Protein AF-A0A929HCP8-F1 (afdb_monomer)

Structure (mmCIF, N/CA/C/O backbone):
data_AF-A0A929HCP8-F1
#
_entry.id   AF-A0A929HCP8-F1
#
loop_
_atom_site.group_PDB
_atom_site.id
_atom_site.type_symbol
_atom_site.label_atom_id
_atom_site.label_alt_id
_atom_site.label_comp_id
_atom_site.label_asym_id
_atom_site.label_entity_id
_atom_site.label_seq_id
_atom_site.pdbx_PDB_ins_code
_atom_site.Cartn_x
_atom_site.Cartn_y
_atom_site.Cartn_z
_atom_site.occupancy
_atom_site.B_iso_or_equiv
_atom_site.auth_seq_id
_atom_site.auth_comp_id
_atom_site.auth_asym_id
_atom_site.auth_atom_id
_atom_site.pdbx_PDB_model_num
ATOM 1 N N . PRO A 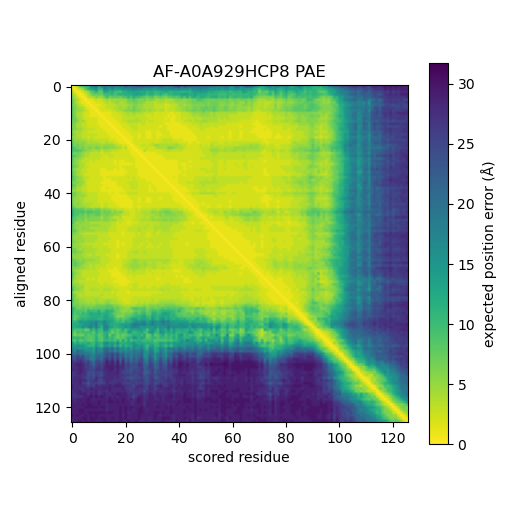1 1 ? 1.352 -5.028 9.805 1.00 48.53 1 PRO A N 1
ATOM 2 C CA . PRO A 1 1 ? 2.256 -4.360 10.766 1.00 48.53 1 PRO A CA 1
ATOM 3 C C . PRO A 1 1 ? 3.708 -4.495 10.301 1.00 48.53 1 PRO A C 1
ATOM 5 O O . PRO A 1 1 ? 4.074 -5.554 9.802 1.00 48.53 1 PRO A O 1
ATOM 8 N N . LEU A 1 2 ? 4.523 -3.449 10.459 1.00 55.56 2 LEU A N 1
ATOM 9 C CA . LEU A 1 2 ? 5.982 -3.506 10.282 1.00 55.56 2 LEU A CA 1
ATOM 10 C C . LEU A 1 2 ? 6.634 -4.115 11.535 1.00 55.56 2 LEU A C 1
ATOM 12 O O . LEU A 1 2 ? 7.499 -3.522 12.168 1.00 55.56 2 LEU A O 1
ATOM 16 N N . ASP A 1 3 ? 6.154 -5.286 11.943 1.00 64.12 3 ASP A N 1
ATOM 17 C CA . ASP A 1 3 ? 6.609 -6.006 13.138 1.00 64.12 3 ASP A CA 1
ATOM 18 C C . ASP A 1 3 ? 7.755 -6.989 12.833 1.00 64.12 3 ASP A C 1
ATOM 20 O O . ASP A 1 3 ? 8.178 -7.744 13.708 1.00 64.12 3 ASP A O 1
ATOM 24 N N . GLY A 1 4 ? 8.241 -6.997 11.585 1.00 64.44 4 GLY A N 1
ATOM 25 C CA . GLY A 1 4 ? 9.258 -7.927 11.095 1.00 64.44 4 GLY A CA 1
ATOM 26 C C . GLY A 1 4 ? 8.766 -9.370 10.960 1.00 64.44 4 GLY A C 1
ATOM 27 O O . GLY A 1 4 ? 9.575 -10.266 10.720 1.00 64.44 4 GLY A O 1
ATOM 28 N N . ARG A 1 5 ? 7.462 -9.628 11.124 1.00 68.88 5 ARG A N 1
ATOM 29 C CA . ARG A 1 5 ? 6.893 -10.975 11.035 1.00 68.88 5 ARG A CA 1
ATOM 30 C C . ARG A 1 5 ? 6.420 -11.263 9.620 1.00 68.88 5 ARG A C 1
ATOM 32 O O . ARG A 1 5 ? 5.908 -10.402 8.913 1.00 68.88 5 ARG A O 1
ATOM 39 N N . THR A 1 6 ? 6.576 -12.519 9.222 1.00 71.19 6 THR A N 1
ATOM 40 C CA . THR A 1 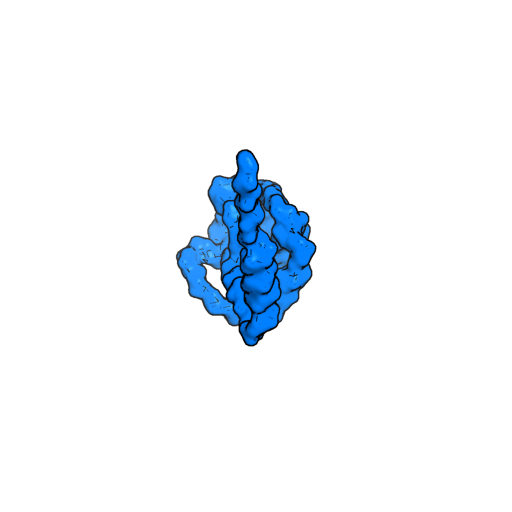6 ? 5.996 -13.046 7.986 1.00 71.19 6 THR A CA 1
ATOM 41 C C . THR A 1 6 ? 4.689 -13.749 8.323 1.00 71.19 6 THR A C 1
ATOM 43 O O . THR A 1 6 ? 4.642 -14.554 9.252 1.00 71.19 6 THR A O 1
ATOM 46 N N . TYR A 1 7 ? 3.645 -13.452 7.557 1.00 76.62 7 TYR A N 1
ATOM 47 C CA . TYR A 1 7 ? 2.333 -14.075 7.682 1.00 76.62 7 TYR A CA 1
ATOM 48 C C . TYR A 1 7 ? 2.018 -14.873 6.409 1.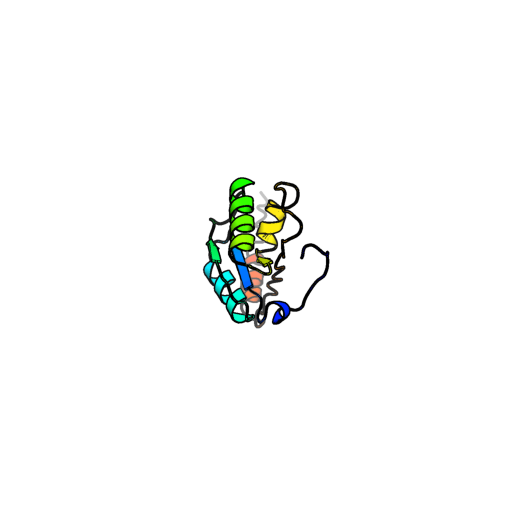00 76.62 7 TYR A C 1
ATOM 50 O O . TYR A 1 7 ? 2.481 -14.490 5.330 1.00 76.62 7 TYR A O 1
ATOM 58 N N . PRO A 1 8 ? 1.268 -15.983 6.507 1.00 77.38 8 PRO A N 1
ATOM 59 C CA . PRO A 1 8 ? 0.830 -16.723 5.328 1.00 77.38 8 PRO A CA 1
ATOM 60 C C . PRO A 1 8 ? -0.177 -15.896 4.496 1.00 77.38 8 PRO A C 1
ATOM 62 O O . PRO A 1 8 ? -0.790 -14.972 5.034 1.00 77.38 8 PRO A O 1
ATOM 65 N N . PRO A 1 9 ? -0.358 -16.177 3.188 1.00 76.06 9 PRO A N 1
ATOM 66 C CA . PRO A 1 9 ? -1.184 -15.339 2.305 1.00 76.06 9 PRO A CA 1
ATOM 67 C C . PRO A 1 9 ? -2.651 -15.185 2.743 1.00 76.06 9 PRO A C 1
ATOM 69 O O . PRO A 1 9 ? -3.247 -14.125 2.559 1.00 76.06 9 PRO A O 1
ATOM 72 N N . ASP A 1 10 ? -3.218 -16.216 3.368 1.00 78.75 10 ASP A N 1
ATOM 73 C CA . ASP A 1 10 ? -4.576 -16.248 3.922 1.00 78.75 10 ASP A CA 1
ATOM 74 C C . ASP A 1 10 ? -4.769 -15.325 5.138 1.00 78.75 10 ASP A C 1
ATOM 76 O O . ASP A 1 10 ? -5.904 -15.028 5.509 1.00 78.75 10 ASP A O 1
ATOM 80 N N . PHE A 1 11 ? -3.691 -14.786 5.717 1.00 83.94 11 PHE A N 1
ATOM 81 C CA . PHE A 1 11 ? -3.756 -13.754 6.758 1.00 83.94 11 PHE A CA 1
ATOM 82 C C . PHE A 1 11 ? -4.541 -12.508 6.326 1.00 83.94 11 PHE A C 1
ATOM 84 O O . PHE A 1 11 ? -5.118 -11.814 7.169 1.00 83.94 11 PHE A O 1
ATOM 91 N N . LEU A 1 12 ? -4.557 -12.212 5.023 1.00 84.69 12 LEU A N 1
ATOM 92 C CA . LEU A 1 12 ? -5.314 -11.094 4.465 1.00 84.69 12 LEU A CA 1
ATOM 93 C C . LEU A 1 12 ? -6.826 -11.351 4.411 1.00 84.69 12 LEU A C 1
ATOM 95 O O . LEU A 1 12 ? -7.588 -10.400 4.229 1.00 84.69 12 LEU A O 1
ATOM 99 N N . SER A 1 13 ? -7.272 -12.593 4.602 1.00 91.12 13 SER A N 1
ATOM 100 C CA . SER A 1 13 ? -8.686 -12.948 4.551 1.00 91.12 13 SER A CA 1
ATOM 101 C C . SER A 1 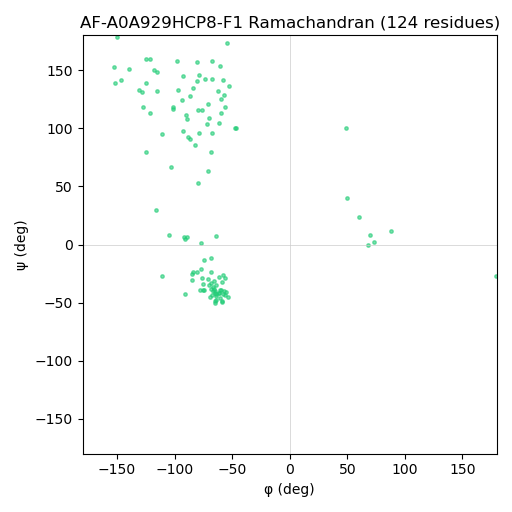13 ? -9.494 -12.180 5.599 1.00 91.12 13 SER A C 1
ATOM 103 O O . SER A 1 13 ? -9.165 -12.159 6.790 1.00 91.12 13 SER A O 1
ATOM 105 N N . GLY A 1 14 ? -10.541 -11.489 5.145 1.00 91.75 14 GLY A N 1
ATOM 106 C CA . GLY A 1 14 ? -11.396 -10.654 5.986 1.00 91.75 14 GLY A CA 1
ATOM 107 C C . GLY A 1 14 ? -10.761 -9.335 6.445 1.00 91.75 14 GLY A C 1
ATOM 108 O O . GLY A 1 14 ? -11.405 -8.583 7.178 1.00 91.75 14 GLY A O 1
ATOM 109 N N . LYS A 1 15 ? -9.525 -9.018 6.033 1.00 90.50 15 LYS A N 1
ATOM 110 C CA . LYS A 1 15 ? -8.854 -7.759 6.391 1.00 90.50 15 LYS A CA 1
ATOM 111 C C . LYS A 1 15 ? -9.258 -6.632 5.460 1.00 90.50 15 LYS A C 1
ATOM 113 O O . LYS A 1 15 ? -9.244 -6.774 4.239 1.00 90.50 15 LYS A O 1
ATOM 118 N N . LYS A 1 16 ? -9.564 -5.483 6.042 1.00 93.50 16 LYS A N 1
ATOM 119 C CA . LYS A 1 16 ? -9.800 -4.219 5.356 1.00 93.50 16 LYS A CA 1
ATOM 120 C C . LYS A 1 16 ? -8.469 -3.581 4.986 1.00 93.50 16 LYS A C 1
ATOM 122 O O . LYS A 1 16 ? -7.698 -3.201 5.865 1.00 93.50 16 LYS A O 1
ATOM 127 N N . VAL A 1 17 ? -8.191 -3.428 3.699 1.00 91.12 17 VAL A N 1
ATOM 128 C CA . VAL A 1 17 ? -6.901 -2.896 3.243 1.00 91.12 17 VAL A CA 1
ATOM 129 C C . VAL A 1 17 ? -7.076 -1.685 2.341 1.00 91.12 17 VAL A C 1
ATOM 131 O O . VAL A 1 17 ? -7.947 -1.650 1.472 1.00 91.12 17 VAL A O 1
ATOM 134 N N . VAL A 1 18 ? -6.221 -0.689 2.536 1.00 92.25 18 VAL A N 1
ATOM 135 C CA . VAL A 1 18 ? -5.922 0.309 1.506 1.00 92.25 18 VAL A CA 1
ATOM 136 C C . VAL A 1 18 ? -4.688 -0.197 0.780 1.00 92.25 18 VAL A C 1
ATOM 138 O O . VAL A 1 18 ? -3.689 -0.480 1.428 1.00 92.25 18 VAL A O 1
ATOM 141 N N . ALA A 1 19 ? -4.750 -0.355 -0.535 1.00 91.88 19 ALA A N 1
ATOM 142 C CA . ALA A 1 19 ? -3.675 -0.938 -1.325 1.00 91.88 19 ALA A CA 1
ATOM 143 C C . ALA A 1 19 ? -3.123 0.060 -2.350 1.00 91.88 19 ALA A C 1
ATOM 145 O O . ALA A 1 19 ? -3.843 0.929 -2.844 1.00 91.88 19 ALA A O 1
ATOM 146 N N . PHE A 1 20 ? -1.845 -0.063 -2.691 1.00 92.94 20 PHE A N 1
ATOM 147 C CA . PHE A 1 20 ? -1.234 0.716 -3.761 1.00 92.94 20 PHE A CA 1
ATOM 148 C C . PHE A 1 20 ? -0.046 -0.007 -4.394 1.00 92.94 20 PHE A C 1
ATOM 150 O O . PHE A 1 20 ? 0.619 -0.807 -3.734 1.00 92.94 20 PHE A O 1
ATOM 157 N N . ALA A 1 21 ? 0.232 0.284 -5.664 1.00 91.38 21 ALA A N 1
ATOM 158 C CA . ALA A 1 21 ? 1.330 -0.343 -6.399 1.00 91.38 21 ALA A CA 1
ATOM 159 C C . ALA A 1 21 ? 1.881 0.569 -7.504 1.00 91.38 21 ALA A C 1
ATOM 161 O O . ALA A 1 21 ? 1.106 1.218 -8.212 1.00 91.38 21 ALA A O 1
ATOM 162 N N . GLY A 1 22 ? 3.206 0.587 -7.657 1.00 91.06 22 GLY A N 1
ATOM 163 C CA . GLY A 1 22 ? 3.947 1.209 -8.758 1.00 91.06 22 GLY A CA 1
ATOM 164 C C . GLY A 1 22 ? 4.430 0.157 -9.756 1.00 91.06 22 GLY A C 1
ATOM 165 O O . GLY A 1 22 ? 5.630 -0.100 -9.868 1.00 91.06 22 GLY A O 1
ATOM 166 N N . LEU A 1 23 ? 3.490 -0.487 -10.453 1.00 85.88 23 LEU A N 1
ATOM 167 C CA . LEU A 1 23 ? 3.737 -1.597 -11.381 1.00 85.88 23 LEU A CA 1
ATOM 168 C C . LEU A 1 23 ? 3.237 -1.267 -12.791 1.00 85.88 23 LEU A C 1
ATOM 170 O O . LEU A 1 23 ? 2.340 -0.448 -12.962 1.00 85.88 23 LEU A O 1
ATOM 174 N N . ALA A 1 24 ? 3.762 -1.972 -13.798 1.00 85.88 24 ALA A N 1
ATOM 175 C CA . ALA A 1 24 ? 3.252 -1.892 -15.170 1.00 85.88 24 ALA A CA 1
ATOM 176 C C . ALA A 1 24 ? 1.804 -2.411 -15.295 1.00 85.88 24 ALA A C 1
ATOM 178 O O . ALA A 1 24 ? 1.017 -1.860 -16.059 1.00 85.88 24 ALA A O 1
ATOM 179 N N . HIS A 1 25 ? 1.452 -3.433 -14.505 1.00 85.31 25 HIS A N 1
ATOM 180 C CA . HIS A 1 25 ? 0.115 -4.030 -14.432 1.00 85.31 25 HIS A CA 1
ATOM 181 C C . HIS A 1 25 ? -0.383 -4.015 -12.975 1.00 85.31 25 HIS A C 1
ATOM 183 O O . HIS A 1 25 ? -0.255 -5.003 -12.254 1.00 85.31 25 HIS A O 1
ATOM 189 N N . PRO A 1 26 ? -0.887 -2.868 -12.486 1.00 87.56 26 PRO A N 1
ATOM 190 C CA . PRO A 1 26 ? -1.343 -2.725 -11.103 1.00 87.56 26 PRO A CA 1
ATOM 191 C C . PRO A 1 26 ? -2.615 -3.538 -10.805 1.00 87.56 26 PRO A C 1
ATOM 193 O O . PRO A 1 26 ? -2.851 -3.888 -9.648 1.00 87.56 26 PRO A O 1
ATOM 196 N N . ASP A 1 27 ? -3.408 -3.862 -11.829 1.00 89.56 27 ASP A N 1
ATOM 197 C CA . ASP A 1 27 ? -4.642 -4.640 -11.689 1.00 89.56 27 ASP A CA 1
ATOM 198 C C . ASP A 1 27 ? -4.369 -6.090 -11.260 1.00 89.56 27 ASP A C 1
ATOM 200 O O . ASP A 1 27 ? -5.069 -6.600 -10.390 1.00 89.56 27 ASP A O 1
ATOM 204 N N . ASP A 1 28 ? -3.284 -6.712 -11.739 1.00 87.75 28 ASP A N 1
ATOM 205 C CA . ASP A 1 28 ? -2.886 -8.069 -11.326 1.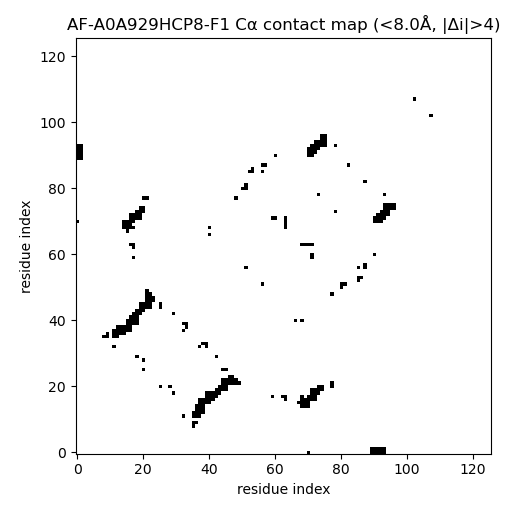00 87.75 28 ASP A CA 1
ATOM 206 C C . ASP A 1 28 ? -2.618 -8.146 -9.815 1.00 87.75 28 ASP A C 1
ATOM 208 O O . ASP A 1 28 ? -2.981 -9.108 -9.135 1.00 87.75 28 ASP A O 1
ATOM 212 N N . PHE A 1 29 ? -1.997 -7.099 -9.263 1.00 87.56 29 PHE A N 1
ATOM 213 C CA . PHE A 1 29 ? -1.775 -6.983 -7.826 1.00 87.56 29 PHE A CA 1
ATOM 214 C C . PHE A 1 29 ? -3.095 -6.807 -7.070 1.00 87.56 29 PHE A C 1
ATOM 216 O O . PHE A 1 29 ? -3.308 -7.452 -6.042 1.00 87.56 29 PHE A O 1
ATOM 223 N N . LEU A 1 30 ? -3.994 -5.962 -7.579 1.00 90.94 30 LEU A N 1
ATOM 224 C CA . LEU A 1 30 ? -5.311 -5.763 -6.980 1.00 90.94 30 LEU A CA 1
ATOM 225 C C . LEU A 1 30 ? -6.120 -7.068 -6.945 1.00 90.94 30 LEU A C 1
ATOM 227 O O . LEU A 1 30 ? -6.706 -7.400 -5.910 1.00 90.94 30 LEU A O 1
ATOM 231 N N . ASP A 1 31 ? -6.143 -7.803 -8.052 1.00 90.81 31 ASP A N 1
ATOM 232 C CA . ASP A 1 31 ? -6.886 -9.054 -8.178 1.00 90.81 31 ASP A CA 1
ATOM 233 C C . ASP A 1 31 ? -6.291 -10.156 -7.307 1.00 90.81 31 ASP A C 1
ATOM 235 O O . ASP A 1 31 ? -7.039 -10.871 -6.638 1.00 90.81 31 ASP A O 1
ATOM 239 N N . MET A 1 32 ? -4.962 -10.232 -7.201 1.00 88.44 32 MET A N 1
ATOM 240 C CA . MET A 1 32 ? -4.303 -11.124 -6.249 1.00 88.44 32 MET A CA 1
ATOM 241 C C . MET A 1 32 ? -4.730 -10.826 -4.807 1.00 88.44 32 MET A C 1
ATOM 243 O O . MET A 1 32 ? -5.130 -11.734 -4.082 1.00 88.44 32 MET A O 1
ATOM 247 N N . VAL A 1 33 ? -4.680 -9.560 -4.383 1.00 88.56 33 VAL A N 1
ATOM 248 C CA . VAL A 1 33 ? -5.039 -9.159 -3.011 1.00 88.56 33 VAL A CA 1
ATOM 249 C C . VAL A 1 33 ? -6.501 -9.495 -2.700 1.00 88.56 33 VAL A C 1
ATOM 251 O O . VAL A 1 33 ? -6.798 -10.015 -1.623 1.00 88.56 33 VAL A O 1
ATOM 254 N N . LYS A 1 34 ? -7.415 -9.259 -3.649 1.00 90.75 34 LYS A N 1
ATOM 255 C CA . LYS A 1 34 ? -8.821 -9.677 -3.524 1.00 90.75 34 LYS A CA 1
ATOM 256 C C . LYS A 1 34 ? -8.964 -11.200 -3.481 1.00 90.75 34 LYS A C 1
ATOM 258 O O . LYS A 1 34 ? -9.738 -11.709 -2.675 1.00 90.75 34 LYS A O 1
ATOM 263 N N . GLY A 1 35 ? -8.210 -11.921 -4.311 1.00 90.00 35 GLY A N 1
ATOM 264 C CA . GLY A 1 35 ? -8.196 -13.385 -4.365 1.00 90.00 35 GLY A CA 1
ATOM 265 C C . GLY A 1 35 ? -7.735 -14.039 -3.059 1.00 90.00 35 GLY A C 1
ATOM 266 O O . GLY A 1 35 ? -8.202 -15.122 -2.721 1.00 90.00 35 GLY A O 1
ATOM 267 N N . LEU A 1 36 ? -6.897 -13.350 -2.278 1.00 88.06 36 LEU A N 1
ATOM 268 C CA . LEU A 1 36 ? -6.496 -13.754 -0.923 1.00 88.06 36 LEU A CA 1
ATOM 269 C C . LEU A 1 36 ? -7.569 -13.480 0.153 1.00 88.06 36 LEU A C 1
ATOM 271 O O . LEU A 1 36 ? -7.348 -13.756 1.331 1.00 88.06 36 LEU A O 1
ATOM 275 N N . GLY A 1 37 ? -8.732 -12.944 -0.230 1.00 89.31 37 GLY A N 1
ATOM 276 C CA . GLY A 1 37 ? -9.860 -12.688 0.666 1.00 89.31 37 GLY A CA 1
ATOM 277 C C . GLY A 1 37 ? -9.829 -11.324 1.358 1.00 89.31 37 GLY A C 1
ATOM 278 O O . GLY A 1 37 ? -10.609 -11.101 2.286 1.00 89.31 37 GLY A O 1
ATOM 279 N N . ALA A 1 38 ? -8.954 -10.407 0.935 1.00 91.56 38 ALA A N 1
ATOM 280 C CA . ALA A 1 38 ? -8.910 -9.059 1.490 1.00 91.56 38 ALA A CA 1
ATOM 281 C C . ALA A 1 38 ? -10.093 -8.202 1.015 1.00 91.56 38 ALA A C 1
ATOM 283 O O . ALA A 1 38 ? -10.468 -8.197 -0.161 1.00 91.56 38 ALA A O 1
ATOM 284 N N . HIS A 1 39 ? -10.616 -7.373 1.912 1.00 95.50 39 HIS A N 1
ATOM 285 C CA . HIS A 1 39 ? -11.551 -6.302 1.590 1.00 95.50 39 HIS A CA 1
ATOM 286 C C . HIS A 1 39 ? -10.772 -5.043 1.205 1.00 95.50 39 HIS A C 1
ATOM 288 O O . HIS A 1 39 ? -10.425 -4.220 2.054 1.00 95.50 39 HIS A O 1
ATOM 294 N N . VAL A 1 40 ? -10.481 -4.885 -0.085 1.00 94.50 40 VAL A N 1
ATOM 295 C CA . VAL A 1 40 ? -9.791 -3.691 -0.590 1.00 94.50 40 VAL A CA 1
ATOM 296 C C . VAL A 1 40 ? -10.741 -2.492 -0.559 1.00 94.50 40 VAL A C 1
ATOM 298 O O . VAL A 1 40 ? -11.628 -2.375 -1.401 1.00 94.50 40 VAL A O 1
ATOM 301 N N . ILE A 1 41 ? -10.559 -1.600 0.417 1.00 95.25 41 ILE A N 1
ATOM 302 C CA . ILE A 1 41 ? -11.384 -0.393 0.587 1.00 95.25 41 ILE A CA 1
ATOM 303 C C . ILE A 1 41 ? -11.016 0.670 -0.447 1.00 95.25 41 ILE A C 1
ATOM 305 O O . ILE A 1 41 ? -11.872 1.384 -0.966 1.00 95.25 41 ILE A O 1
ATOM 309 N N . HIS A 1 42 ? -9.723 0.795 -0.730 1.00 94.12 42 HIS A N 1
ATOM 310 C CA . HIS A 1 42 ? -9.204 1.737 -1.704 1.00 94.12 42 HIS A CA 1
ATOM 311 C C . HIS A 1 42 ? -7.981 1.140 -2.384 1.00 94.12 42 HIS A C 1
ATOM 313 O O . HIS A 1 42 ? -7.165 0.489 -1.730 1.00 94.12 42 HIS A O 1
ATOM 319 N N . PHE A 1 43 ? -7.852 1.388 -3.683 1.00 94.62 43 PHE A N 1
ATOM 320 C CA . PHE A 1 43 ? -6.677 1.022 -4.452 1.00 94.62 43 PHE A CA 1
ATOM 321 C C . PHE A 1 43 ? -6.149 2.223 -5.228 1.00 94.62 43 PHE A C 1
ATOM 323 O O . PHE A 1 43 ? -6.915 2.899 -5.921 1.00 94.62 43 PHE A O 1
ATOM 330 N N . LYS A 1 44 ? -4.840 2.468 -5.137 1.00 95.38 44 LYS A N 1
ATOM 331 C CA . LYS A 1 44 ? -4.161 3.507 -5.910 1.00 95.38 44 LYS A CA 1
ATOM 332 C C . LYS A 1 44 ? -3.046 2.914 -6.769 1.00 95.38 44 LYS A C 1
ATOM 334 O O . LYS A 1 44 ? -2.020 2.473 -6.260 1.00 95.38 44 LYS A O 1
ATOM 339 N N . ALA A 1 45 ? -3.237 2.974 -8.081 1.00 94.50 45 ALA A N 1
ATOM 340 C CA . ALA A 1 45 ? -2.192 2.680 -9.050 1.00 94.50 45 ALA A CA 1
ATOM 341 C C . ALA A 1 45 ? -1.256 3.885 -9.241 1.00 94.50 45 ALA A C 1
ATOM 343 O O . ALA A 1 45 ? -1.707 5.037 -9.306 1.00 94.50 45 ALA A O 1
ATOM 344 N N . PHE A 1 46 ? 0.033 3.589 -9.366 1.00 93.25 46 PHE A N 1
ATOM 345 C CA . PHE A 1 46 ? 1.099 4.503 -9.757 1.00 93.25 46 PHE A CA 1
ATOM 346 C C . PHE A 1 46 ? 1.840 3.927 -10.968 1.00 93.25 46 PHE A C 1
ATOM 348 O O . PHE A 1 46 ? 1.768 2.727 -11.231 1.00 93.25 46 PHE A O 1
ATOM 355 N N . SER A 1 47 ? 2.553 4.778 -11.707 1.00 90.00 47 SER A N 1
ATOM 356 C CA . SER A 1 47 ? 3.386 4.338 -12.830 1.00 90.00 47 SER A CA 1
ATOM 357 C C . SER A 1 47 ? 4.473 3.360 -12.372 1.00 90.00 47 SER A C 1
ATOM 359 O O . SER A 1 47 ? 4.929 3.411 -11.228 1.00 90.00 47 SER A O 1
ATOM 361 N N . ASP A 1 48 ? 4.936 2.488 -13.269 1.00 85.75 48 ASP A N 1
ATOM 362 C CA . ASP A 1 48 ? 6.080 1.631 -12.956 1.00 85.75 48 ASP A CA 1
ATOM 363 C C . ASP A 1 48 ? 7.305 2.482 -12.586 1.00 85.75 48 ASP A C 1
ATOM 365 O O . ASP A 1 48 ? 7.549 3.540 -13.170 1.00 85.75 48 ASP A O 1
ATOM 369 N N . HIS A 1 49 ? 8.066 2.018 -11.596 1.00 85.12 49 HIS A N 1
ATOM 370 C CA . HIS A 1 49 ? 9.206 2.739 -11.017 1.00 85.12 49 HIS A CA 1
ATOM 371 C C . HIS A 1 49 ? 8.862 4.108 -10.398 1.00 85.12 49 HIS A C 1
ATOM 373 O O . HIS A 1 49 ? 9.753 4.951 -10.256 1.00 85.12 49 HIS A O 1
ATOM 379 N N . HIS A 1 50 ? 7.607 4.337 -9.994 1.00 88.19 50 HIS A N 1
ATOM 380 C CA . HIS A 1 50 ? 7.205 5.575 -9.322 1.00 88.19 50 HIS A CA 1
ATOM 381 C C . HIS A 1 50 ? 8.088 5.891 -8.107 1.00 88.19 50 HIS A C 1
ATOM 383 O O . HIS A 1 50 ? 8.416 5.023 -7.293 1.00 88.19 50 HIS A O 1
ATOM 389 N N . SER A 1 51 ? 8.466 7.164 -7.986 1.00 89.38 51 SER A N 1
ATOM 390 C CA . SER A 1 51 ? 9.168 7.686 -6.815 1.00 89.38 51 SER A CA 1
ATOM 391 C C . SER A 1 51 ? 8.138 8.234 -5.837 1.00 89.38 51 SER A C 1
ATOM 393 O O . SER A 1 51 ? 7.663 9.355 -5.995 1.00 89.38 51 SER A O 1
ATOM 395 N N . PHE A 1 52 ? 7.781 7.420 -4.846 1.00 89.69 52 PHE A N 1
ATOM 396 C CA . PHE A 1 52 ? 6.787 7.774 -3.836 1.00 89.69 52 PHE A CA 1
ATOM 397 C C . PHE A 1 52 ? 7.233 8.976 -3.003 1.00 89.69 52 PHE A C 1
ATOM 399 O O . PHE A 1 52 ? 8.352 9.017 -2.488 1.00 89.69 52 PHE A O 1
ATOM 406 N N . THR A 1 53 ? 6.332 9.941 -2.847 1.00 91.00 53 THR A N 1
ATOM 407 C CA . THR A 1 53 ? 6.553 11.139 -2.030 1.00 91.00 53 THR A CA 1
ATOM 408 C C . THR A 1 53 ? 5.936 10.999 -0.637 1.00 91.00 53 THR A C 1
ATOM 410 O O . THR A 1 53 ? 4.982 10.243 -0.434 1.00 91.00 53 THR A O 1
ATOM 413 N N . GLN A 1 54 ? 6.436 11.784 0.326 1.00 88.25 54 GLN A N 1
ATOM 414 C CA . GLN A 1 54 ? 5.885 11.837 1.685 1.00 88.25 54 GLN A CA 1
ATOM 415 C C . GLN A 1 54 ? 4.388 12.171 1.692 1.00 88.25 54 GLN A C 1
ATOM 417 O O . GLN A 1 54 ? 3.616 11.554 2.423 1.00 88.25 54 GLN A O 1
ATOM 422 N N . ASP A 1 55 ? 3.971 13.108 0.845 1.00 89.56 55 ASP A N 1
ATOM 423 C CA . ASP A 1 55 ? 2.582 13.548 0.741 1.00 89.56 55 ASP A CA 1
ATOM 424 C C . ASP A 1 55 ? 1.659 12.452 0.200 1.00 89.56 55 ASP A C 1
ATOM 426 O O . ASP A 1 55 ? 0.531 12.304 0.671 1.00 89.56 55 ASP A O 1
ATOM 430 N N . GLU A 1 56 ? 2.107 11.676 -0.789 1.00 92.19 56 GLU A N 1
ATOM 431 C CA . GLU A 1 56 ? 1.322 10.573 -1.355 1.00 92.19 56 GLU A CA 1
ATOM 432 C C . GLU A 1 56 ? 1.094 9.469 -0.324 1.00 92.19 56 GLU A C 1
ATOM 434 O O . GLU A 1 56 ? -0.044 9.048 -0.099 1.00 92.19 56 GLU A O 1
ATOM 439 N N . ILE A 1 57 ? 2.163 9.052 0.351 1.00 88.81 57 ILE A N 1
ATOM 440 C CA . ILE A 1 57 ? 2.099 8.050 1.417 1.00 88.81 57 ILE A CA 1
ATOM 441 C C . ILE A 1 57 ? 1.268 8.576 2.595 1.00 88.81 57 ILE A C 1
ATOM 443 O O . ILE A 1 57 ? 0.404 7.861 3.105 1.00 88.81 57 ILE A O 1
ATOM 447 N N . GLY A 1 58 ? 1.446 9.841 2.984 1.00 88.06 58 GLY A N 1
ATOM 448 C CA . GLY A 1 58 ? 0.668 10.479 4.045 1.00 88.06 58 GLY A CA 1
ATOM 449 C C . GLY A 1 58 ? -0.830 10.528 3.732 1.00 88.06 58 GLY A C 1
ATOM 450 O O . GLY A 1 58 ? -1.657 10.257 4.608 1.00 88.06 58 GLY A O 1
ATOM 451 N N . LYS A 1 59 ? -1.201 10.790 2.472 1.00 90.31 59 LYS A N 1
ATOM 452 C CA . LYS A 1 59 ? -2.598 10.731 2.014 1.00 90.31 59 LYS A CA 1
ATOM 453 C C . LYS A 1 59 ? -3.151 9.314 2.116 1.00 90.31 59 LYS A C 1
ATOM 455 O O . LYS A 1 59 ? -4.232 9.145 2.671 1.00 90.31 59 LYS A O 1
ATOM 460 N N . LEU A 1 60 ? -2.423 8.303 1.645 1.00 90.06 60 LEU A N 1
ATOM 461 C CA . LEU A 1 60 ? -2.856 6.903 1.736 1.00 90.06 60 LEU A CA 1
ATOM 462 C C . LEU A 1 60 ? -3.022 6.442 3.192 1.00 90.06 60 LEU A C 1
ATOM 464 O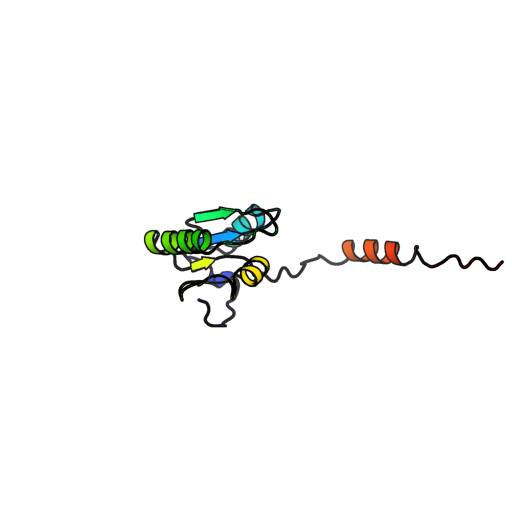 O . LEU A 1 60 ? -4.017 5.798 3.527 1.00 90.06 60 LEU A O 1
ATOM 468 N N . ALA A 1 61 ? -2.099 6.828 4.074 1.00 86.12 61 ALA A N 1
ATOM 469 C CA . ALA A 1 61 ? -2.187 6.539 5.503 1.00 86.12 61 ALA A CA 1
ATOM 470 C C . ALA A 1 61 ? -3.389 7.243 6.156 1.00 86.12 61 ALA A C 1
ATOM 472 O O . ALA A 1 61 ? -4.095 6.649 6.972 1.00 86.12 61 ALA A O 1
ATOM 473 N N . SER A 1 62 ? -3.662 8.490 5.765 1.00 87.25 62 SER A N 1
ATOM 474 C CA . SER A 1 62 ? -4.833 9.243 6.228 1.00 87.25 62 SER A CA 1
ATOM 475 C C . SER A 1 62 ? -6.135 8.590 5.766 1.00 87.25 62 SER A C 1
ATOM 477 O O . SER A 1 62 ? -7.043 8.403 6.572 1.00 87.25 62 SER 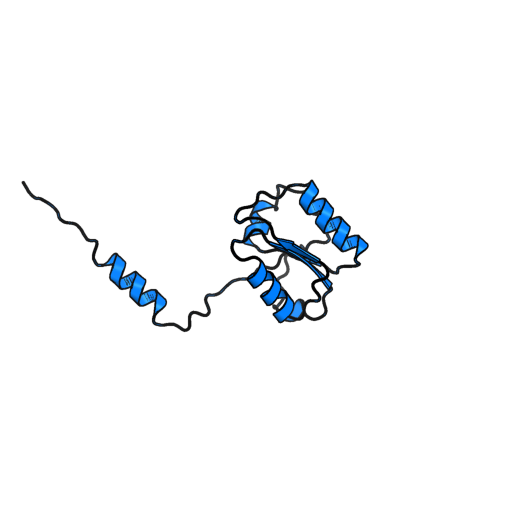A O 1
ATOM 479 N N . TRP A 1 63 ? -6.201 8.162 4.503 1.00 88.06 63 TRP A N 1
ATOM 480 C CA . TRP A 1 63 ? -7.332 7.407 3.965 1.00 88.06 63 TRP A CA 1
ATOM 481 C C . TRP A 1 63 ? -7.566 6.114 4.738 1.00 88.06 63 TRP A C 1
ATOM 483 O O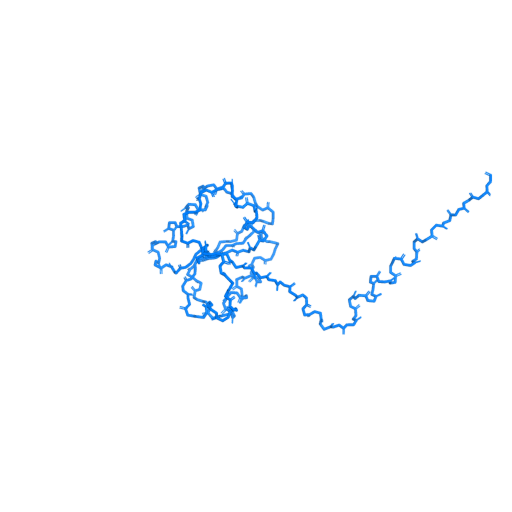 . TRP A 1 63 ? -8.685 5.892 5.185 1.00 88.06 63 TRP A O 1
ATOM 493 N N . LYS A 1 64 ? -6.513 5.321 4.984 1.00 88.19 64 LYS A N 1
ATOM 494 C CA . LYS A 1 64 ? -6.583 4.102 5.806 1.00 88.19 64 LYS A CA 1
ATOM 495 C C . LYS A 1 64 ? -7.179 4.383 7.181 1.00 88.19 64 LYS A C 1
ATOM 497 O O . LYS A 1 64 ? -8.029 3.624 7.634 1.00 88.19 64 LYS A O 1
ATOM 502 N N . LYS A 1 65 ? -6.752 5.462 7.845 1.00 87.38 65 LYS A N 1
ATOM 503 C CA . LYS A 1 65 ? -7.276 5.847 9.165 1.00 87.38 65 LYS A CA 1
ATOM 504 C C . LYS A 1 65 ? -8.757 6.220 9.105 1.00 87.38 65 LYS A C 1
ATOM 506 O O . LYS A 1 65 ? -9.536 5.688 9.885 1.00 87.38 65 LYS A O 1
ATOM 511 N N . VAL A 1 66 ? -9.145 7.093 8.174 1.00 90.31 66 VAL A N 1
ATOM 512 C CA . VAL A 1 66 ? -10.539 7.557 8.026 1.00 90.31 66 VAL A CA 1
ATOM 513 C C . VAL A 1 66 ? -11.475 6.422 7.607 1.00 90.31 66 VAL A C 1
ATOM 515 O O . VAL A 1 66 ? -12.638 6.412 7.993 1.00 90.31 66 VAL A O 1
ATOM 518 N N . SER A 1 67 ? -10.976 5.454 6.841 1.00 88.94 67 SER A N 1
ATOM 519 C CA . SER A 1 67 ? -11.752 4.306 6.378 1.00 88.94 67 SER A CA 1
ATOM 520 C C . SER A 1 67 ? -11.727 3.107 7.330 1.00 88.94 67 SER A C 1
ATOM 522 O O . SER A 1 67 ? -12.184 2.033 6.938 1.00 88.94 67 SER A O 1
ATOM 524 N N . GLU A 1 68 ? -11.130 3.246 8.521 1.00 89.75 68 GLU A N 1
ATOM 525 C CA . GLU A 1 68 ? -10.923 2.149 9.479 1.00 89.75 68 GLU A CA 1
ATOM 526 C C . GLU A 1 68 ? -10.289 0.905 8.824 1.00 89.75 68 GLU A C 1
ATOM 528 O O . GLU A 1 68 ? -10.684 -0.237 9.067 1.00 89.75 68 GLU A O 1
ATOM 533 N N . GLY A 1 69 ? -9.324 1.129 7.929 1.00 87.88 69 GLY A N 1
ATOM 534 C CA . GLY A 1 69 ? -8.551 0.051 7.329 1.00 87.88 69 GLY A CA 1
ATOM 535 C C . GLY A 1 69 ? -7.663 -0.615 8.376 1.00 87.88 69 GLY A C 1
ATOM 536 O O . GLY A 1 69 ? -7.073 0.062 9.221 1.00 87.88 69 GLY A O 1
ATOM 537 N N . ASP A 1 70 ? -7.513 -1.932 8.295 1.00 87.12 70 ASP A N 1
ATOM 538 C CA . ASP A 1 70 ? -6.566 -2.687 9.112 1.00 87.12 70 ASP A CA 1
ATOM 539 C C . ASP A 1 70 ? -5.135 -2.352 8.687 1.00 87.12 70 ASP A C 1
ATOM 541 O O . ASP A 1 70 ? -4.284 -2.039 9.525 1.00 87.12 70 ASP A O 1
ATOM 545 N N . PHE A 1 71 ? -4.889 -2.323 7.372 1.00 86.06 71 PHE A N 1
ATOM 546 C CA . PHE A 1 71 ? -3.548 -2.196 6.809 1.00 86.06 71 PHE A CA 1
ATOM 547 C C . PHE A 1 71 ? -3.476 -1.278 5.592 1.00 86.06 71 PHE A C 1
ATOM 549 O O . PHE A 1 71 ? -4.419 -1.166 4.808 1.00 86.06 71 PHE A O 1
ATOM 556 N N . LEU A 1 72 ? -2.307 -0.662 5.426 1.00 87.38 72 LEU A N 1
ATOM 557 C CA . LEU A 1 72 ? -1.876 -0.050 4.176 1.00 87.38 72 LEU A CA 1
ATOM 558 C C . LEU A 1 72 ? -0.897 -1.007 3.485 1.00 87.38 72 LEU A C 1
ATOM 560 O O . LEU A 1 72 ? 0.129 -1.326 4.080 1.00 87.38 72 LEU A O 1
ATOM 564 N N . LEU A 1 73 ? -1.254 -1.473 2.285 1.00 88.56 73 LEU A N 1
ATOM 565 C CA . LEU A 1 73 ? -0.675 -2.615 1.578 1.00 88.56 73 LEU A CA 1
ATOM 566 C C . LEU A 1 73 ? 0.031 -2.187 0.285 1.00 88.56 73 LEU A C 1
ATOM 568 O O . LEU A 1 73 ? -0.547 -1.480 -0.537 1.00 88.56 73 LEU A O 1
ATOM 572 N N . THR A 1 74 ? 1.257 -2.659 0.070 1.00 89.19 74 THR A N 1
ATOM 573 C CA . THR A 1 74 ? 2.002 -2.470 -1.186 1.00 89.19 74 THR A CA 1
ATOM 574 C C . THR A 1 74 ? 2.946 -3.636 -1.453 1.00 89.19 74 THR A C 1
ATOM 576 O O . THR A 1 74 ? 3.018 -4.561 -0.643 1.00 89.19 74 THR A O 1
ATOM 579 N N . THR A 1 75 ? 3.654 -3.602 -2.581 1.00 86.00 75 THR A N 1
ATOM 580 C CA . THR A 1 75 ? 4.628 -4.624 -2.973 1.00 86.00 75 THR A CA 1
ATOM 581 C C . THR A 1 75 ? 5.976 -4.423 -2.281 1.00 86.00 75 THR A C 1
ATOM 583 O O . THR A 1 75 ? 6.348 -3.309 -1.918 1.00 86.00 75 THR A O 1
ATOM 586 N N . GLU A 1 76 ? 6.769 -5.489 -2.164 1.00 83.38 76 GLU A N 1
ATOM 587 C CA . GLU A 1 76 ? 8.159 -5.398 -1.693 1.00 83.38 76 GLU A CA 1
ATOM 588 C C . GLU A 1 76 ? 9.009 -4.464 -2.573 1.00 83.38 76 GLU A C 1
ATOM 590 O O . GLU A 1 76 ? 9.761 -3.635 -2.061 1.00 83.38 76 GLU A O 1
ATOM 595 N N . LYS A 1 77 ? 8.849 -4.553 -3.904 1.00 83.69 77 LYS A N 1
ATOM 596 C CA . LYS A 1 77 ? 9.578 -3.721 -4.876 1.00 83.69 77 LYS A CA 1
ATOM 597 C C . LYS A 1 77 ? 9.339 -2.233 -4.608 1.00 83.69 77 LYS A C 1
ATOM 599 O O . LYS A 1 77 ? 10.267 -1.439 -4.765 1.00 83.69 77 LYS A O 1
ATOM 604 N N . ASP A 1 78 ? 8.113 -1.854 -4.263 1.00 87.00 78 ASP A N 1
ATOM 605 C CA . ASP A 1 78 ? 7.748 -0.474 -3.932 1.00 87.00 78 ASP A CA 1
ATOM 606 C C . ASP A 1 78 ? 8.193 -0.094 -2.522 1.00 87.00 78 ASP A C 1
ATOM 608 O O . ASP A 1 78 ? 8.727 0.999 -2.332 1.00 87.00 78 ASP A O 1
ATOM 612 N N . TRP A 1 79 ? 8.082 -1.012 -1.558 1.00 86.00 79 TRP A N 1
ATOM 613 C CA . TRP A 1 79 ? 8.559 -0.795 -0.194 1.00 86.00 79 TRP A CA 1
ATOM 614 C C . TRP A 1 79 ? 10.042 -0.426 -0.143 1.00 86.00 79 TRP A C 1
ATOM 616 O O . TRP A 1 79 ? 10.390 0.542 0.519 1.00 86.00 79 TRP A O 1
ATOM 626 N N . VAL A 1 80 ? 10.907 -1.094 -0.914 1.00 85.69 80 VAL A N 1
ATOM 627 C CA . VAL A 1 80 ? 12.346 -0.757 -0.999 1.00 85.69 80 VAL A CA 1
ATOM 628 C C . VAL A 1 80 ? 12.593 0.695 -1.448 1.00 85.69 80 VAL A C 1
ATOM 630 O O . VAL A 1 80 ? 13.625 1.281 -1.123 1.00 85.69 80 VAL A O 1
ATOM 633 N N . ARG A 1 81 ? 11.664 1.304 -2.198 1.00 84.69 81 ARG A N 1
ATOM 634 C CA . ARG A 1 81 ? 11.760 2.719 -2.605 1.00 84.69 81 ARG A CA 1
ATOM 635 C C . ARG A 1 81 ? 11.248 3.680 -1.533 1.00 84.69 81 ARG A C 1
ATOM 637 O O . ARG A 1 81 ? 11.626 4.847 -1.564 1.00 84.69 81 ARG A O 1
ATOM 644 N N . ILE A 1 82 ? 10.382 3.211 -0.642 1.00 85.12 82 ILE A N 1
ATOM 645 C CA . ILE A 1 82 ? 9.733 3.997 0.415 1.00 85.12 82 ILE A CA 1
ATOM 646 C C . ILE A 1 82 ? 10.571 3.961 1.696 1.00 85.12 82 ILE A C 1
ATOM 648 O O . ILE A 1 82 ? 10.754 4.995 2.341 1.00 85.12 82 ILE A O 1
ATOM 652 N N . ASP A 1 83 ? 11.095 2.784 2.037 1.00 81.75 83 ASP A N 1
ATOM 653 C CA . ASP A 1 83 ? 11.842 2.521 3.261 1.00 81.75 83 ASP A CA 1
ATOM 654 C C . ASP A 1 83 ? 13.057 3.451 3.385 1.00 81.75 83 ASP A C 1
ATOM 656 O O . ASP A 1 83 ? 13.833 3.646 2.444 1.00 81.75 83 ASP A O 1
ATOM 660 N N . GLY A 1 84 ? 13.173 4.100 4.542 1.00 78.25 84 GLY A N 1
ATOM 661 C CA . GLY A 1 84 ? 14.197 5.108 4.821 1.00 78.25 84 GLY A CA 1
ATOM 662 C C . GLY A 1 84 ? 14.084 6.427 4.039 1.00 78.25 84 GLY A C 1
ATOM 663 O O . GLY A 1 84 ? 14.918 7.308 4.244 1.00 78.25 84 GLY A O 1
ATOM 664 N N . ARG A 1 85 ? 13.087 6.598 3.157 1.00 78.25 85 ARG A N 1
ATOM 665 C CA . ARG A 1 85 ? 12.871 7.840 2.379 1.00 78.25 85 ARG A CA 1
ATOM 666 C C . ARG A 1 85 ? 11.632 8.613 2.791 1.00 78.25 85 ARG A C 1
ATOM 668 O O . ARG A 1 85 ? 11.572 9.823 2.586 1.00 78.25 85 ARG A O 1
ATOM 675 N N . VAL A 1 86 ? 10.648 7.904 3.324 1.00 75.62 86 VAL A N 1
ATOM 676 C CA . VAL A 1 86 ? 9.353 8.443 3.713 1.00 75.62 86 VAL A CA 1
ATOM 677 C C . VAL A 1 86 ? 9.040 7.968 5.125 1.00 75.62 86 VAL A C 1
ATOM 679 O O . VAL A 1 86 ? 9.184 6.785 5.427 1.00 75.62 86 VAL A O 1
ATOM 682 N N . ASP A 1 87 ? 8.598 8.885 5.983 1.00 72.12 87 ASP A N 1
ATOM 683 C CA . ASP A 1 87 ? 8.096 8.539 7.306 1.00 72.12 87 ASP A CA 1
ATOM 684 C C . ASP A 1 87 ? 6.752 7.822 7.163 1.00 72.12 87 ASP A C 1
ATOM 686 O O . ASP A 1 87 ? 5.726 8.390 6.767 1.00 72.12 87 ASP A O 1
ATOM 690 N N . VAL A 1 88 ? 6.812 6.533 7.446 1.00 66.50 88 VAL A N 1
ATOM 691 C CA . VAL A 1 88 ? 5.734 5.564 7.397 1.00 66.50 88 VAL A CA 1
ATOM 692 C C . VAL A 1 88 ? 5.465 5.181 8.841 1.00 66.50 88 VAL A C 1
ATOM 694 O O . VAL A 1 88 ? 6.150 4.342 9.418 1.00 66.50 88 VAL A O 1
ATOM 697 N N . GLY A 1 89 ? 4.493 5.851 9.462 1.00 64.44 89 GLY A N 1
ATOM 698 C CA . GLY A 1 89 ? 4.118 5.566 10.849 1.00 64.44 89 GLY A CA 1
ATOM 699 C C . GLY A 1 89 ? 3.773 4.083 11.087 1.00 64.44 89 GLY A C 1
ATOM 700 O O . GLY A 1 89 ? 3.647 3.289 10.157 1.00 64.44 89 GLY A O 1
ATOM 701 N N . GLY A 1 90 ? 3.548 3.694 12.343 1.00 58.44 90 GLY A N 1
ATOM 702 C CA . GLY A 1 90 ? 3.445 2.286 12.776 1.00 58.44 90 GLY A CA 1
ATOM 703 C C . GLY A 1 90 ? 2.293 1.417 12.227 1.00 58.44 90 GLY A C 1
ATOM 704 O O . GLY A 1 90 ? 2.142 0.283 12.673 1.00 58.44 90 GLY A O 1
ATOM 705 N N . ASP A 1 91 ? 1.498 1.894 11.264 1.00 57.91 91 ASP A N 1
ATOM 706 C CA . ASP A 1 91 ? 0.271 1.237 10.775 1.00 57.91 91 ASP A CA 1
ATOM 707 C C . ASP A 1 91 ? 0.413 0.545 9.400 1.00 57.91 91 ASP A C 1
ATOM 709 O O . ASP A 1 91 ? -0.579 0.106 8.807 1.00 57.91 91 ASP A O 1
ATOM 713 N N . PHE A 1 92 ? 1.627 0.450 8.855 1.00 63.06 92 PHE A N 1
ATOM 714 C CA . PHE A 1 92 ? 1.876 -0.174 7.551 1.00 63.06 92 PHE A CA 1
ATOM 715 C C . PHE A 1 92 ? 1.893 -1.709 7.622 1.00 63.06 92 PHE A C 1
ATOM 717 O O . PHE A 1 92 ? 2.349 -2.305 8.601 1.00 63.06 92 PHE A O 1
ATOM 724 N N . ALA A 1 93 ? 1.422 -2.377 6.566 1.00 61.12 93 ALA A N 1
ATOM 725 C CA . ALA A 1 93 ? 1.722 -3.787 6.327 1.00 61.12 93 ALA A CA 1
ATOM 726 C C . ALA A 1 93 ? 2.257 -3.949 4.908 1.00 61.12 93 ALA A C 1
ATOM 728 O O . ALA A 1 93 ? 1.576 -3.666 3.932 1.00 61.12 93 ALA A O 1
ATOM 729 N N . VAL A 1 94 ? 3.487 -4.422 4.787 1.00 63.31 94 VAL A N 1
ATOM 730 C CA . VAL A 1 94 ? 4.093 -4.662 3.479 1.00 63.31 94 VAL A CA 1
ATOM 731 C C . VAL A 1 94 ? 3.702 -6.058 3.032 1.00 63.31 94 VAL A C 1
ATOM 733 O O . VAL A 1 94 ? 3.889 -7.013 3.787 1.00 63.31 94 VAL A O 1
ATOM 736 N N . LEU A 1 95 ? 3.160 -6.186 1.819 1.00 62.12 95 LEU A N 1
ATOM 737 C CA . LEU A 1 95 ? 2.949 -7.497 1.230 1.00 62.12 95 LEU A CA 1
ATOM 738 C C . LEU A 1 95 ? 4.198 -7.894 0.459 1.00 62.12 95 LEU A C 1
ATOM 740 O O . LEU A 1 95 ? 4.493 -7.393 -0.629 1.00 62.12 95 LEU A O 1
ATOM 744 N N . THR A 1 96 ? 4.920 -8.847 1.023 1.00 55.28 96 THR A N 1
ATOM 745 C CA . THR A 1 96 ? 6.005 -9.524 0.331 1.00 55.28 96 THR A CA 1
ATOM 746 C C . THR A 1 96 ? 5.401 -10.621 -0.538 1.00 55.28 96 THR A C 1
ATOM 748 O O . THR A 1 96 ? 5.269 -11.771 -0.122 1.00 55.28 96 THR A O 1
ATOM 751 N N . ILE A 1 97 ? 4.987 -10.274 -1.756 1.00 53.25 97 ILE A N 1
ATOM 752 C CA . ILE A 1 97 ? 4.645 -11.299 -2.741 1.00 53.25 97 ILE A CA 1
ATOM 753 C C . ILE A 1 97 ? 5.967 -11.814 -3.295 1.00 53.25 97 ILE A C 1
ATOM 755 O O . ILE A 1 97 ? 6.529 -11.248 -4.233 1.00 53.25 97 ILE A O 1
ATOM 759 N N . LYS A 1 98 ? 6.467 -12.917 -2.735 1.00 45.00 98 LYS A N 1
ATOM 760 C CA . LYS A 1 98 ? 7.384 -13.756 -3.500 1.00 45.00 98 LYS A CA 1
ATOM 761 C C . LYS A 1 98 ? 6.565 -14.355 -4.631 1.00 45.00 98 LYS A C 1
ATOM 763 O O . LYS A 1 98 ? 5.901 -15.370 -4.440 1.00 45.00 98 LYS A O 1
ATOM 768 N N . VAL A 1 99 ? 6.611 -13.726 -5.802 1.00 43.41 99 VAL A N 1
ATOM 769 C CA . VAL A 1 99 ? 6.240 -14.394 -7.048 1.00 43.41 99 VAL A CA 1
ATOM 770 C C . VAL A 1 99 ? 7.323 -15.444 -7.273 1.00 43.41 99 VAL A C 1
ATOM 772 O O . VAL A 1 99 ? 8.297 -15.236 -7.992 1.00 43.41 99 VAL A O 1
ATOM 775 N N . GLY A 1 100 ? 7.204 -16.571 -6.571 1.00 41.12 100 GLY A N 1
ATOM 776 C CA . GLY A 1 100 ? 7.749 -17.803 -7.089 1.00 41.12 100 GLY A CA 1
ATOM 777 C C . GLY A 1 100 ? 7.022 -17.990 -8.401 1.00 41.12 100 GLY A C 1
ATOM 778 O O . GLY A 1 100 ? 5.801 -18.126 -8.400 1.00 41.12 100 GLY A O 1
ATOM 779 N N . LEU A 1 101 ? 7.752 -17.892 -9.508 1.00 34.72 101 LEU A N 1
ATOM 780 C CA . LEU A 1 101 ? 7.299 -18.459 -10.759 1.00 34.72 101 LEU A CA 1
ATOM 781 C C . LEU A 1 101 ? 6.827 -19.877 -10.419 1.00 34.72 101 LEU A C 1
ATOM 783 O O . LEU A 1 101 ? 7.642 -20.788 -10.291 1.00 34.72 101 LEU A O 1
ATOM 787 N N . LEU A 1 102 ? 5.516 -20.074 -10.287 1.00 41.28 102 LEU A N 1
ATOM 788 C CA . LEU A 1 102 ? 4.898 -21.337 -10.651 1.00 41.28 102 LEU A CA 1
ATOM 789 C C . LEU A 1 102 ? 4.971 -21.368 -12.178 1.00 41.28 102 LEU A C 1
ATOM 791 O O . LEU A 1 102 ? 3.974 -21.287 -12.884 1.00 41.28 102 LEU A O 1
ATOM 795 N N . SER A 1 103 ? 6.204 -21.382 -12.690 1.00 42.09 103 SER A N 1
ATOM 796 C CA . SER A 1 103 ? 6.468 -22.012 -13.954 1.00 42.09 103 SER A CA 1
ATOM 797 C C . SER A 1 103 ? 6.089 -23.449 -13.675 1.00 42.09 103 SER A C 1
ATOM 799 O O . SER A 1 103 ? 6.837 -24.154 -12.995 1.00 42.09 103 SER A O 1
ATOM 801 N N . ASP A 1 104 ? 4.930 -23.868 -14.172 1.00 42.09 104 ASP A N 1
ATOM 802 C CA . ASP A 1 104 ? 4.852 -25.212 -14.712 1.00 42.09 104 ASP A CA 1
ATOM 803 C C . ASP A 1 104 ? 6.074 -25.332 -15.626 1.00 42.09 104 ASP A C 1
ATOM 805 O O . ASP A 1 104 ? 6.208 -24.687 -16.673 1.00 42.09 104 ASP A O 1
ATOM 809 N N . SER A 1 105 ? 7.079 -25.983 -15.057 1.00 53.19 105 SER A N 1
ATOM 810 C CA . SER A 1 105 ? 8.358 -26.265 -15.655 1.00 53.19 105 SER A CA 1
ATOM 811 C C . SER A 1 105 ? 8.073 -27.013 -16.943 1.00 53.19 105 SER A C 1
ATOM 813 O O . SER A 1 105 ? 7.416 -28.045 -16.909 1.00 53.19 105 SER A O 1
ATOM 815 N N . ASP A 1 106 ? 8.474 -26.427 -18.068 1.00 48.41 106 ASP A N 1
ATOM 816 C CA . ASP A 1 106 ? 9.467 -27.041 -18.961 1.00 48.41 106 ASP A CA 1
ATOM 817 C C . ASP A 1 106 ? 9.735 -26.152 -20.191 1.00 48.41 106 ASP A C 1
ATOM 819 O O . ASP A 1 106 ? 10.858 -26.085 -20.678 1.00 48.41 106 ASP A O 1
ATOM 823 N N . THR A 1 107 ? 8.784 -25.327 -20.634 1.00 48.16 107 THR A N 1
ATOM 824 C CA . THR A 1 107 ? 8.932 -24.605 -21.917 1.00 48.16 107 THR A CA 1
ATOM 825 C C . THR A 1 107 ? 9.706 -23.279 -21.836 1.00 48.16 107 THR A C 1
ATOM 827 O O . THR A 1 107 ? 10.364 -22.872 -22.797 1.00 48.16 107 THR A O 1
ATOM 830 N N . PHE A 1 108 ? 9.647 -22.570 -20.700 1.00 49.72 108 PHE A N 1
ATOM 831 C CA . PHE A 1 108 ? 10.206 -21.211 -20.592 1.00 49.72 108 PHE A CA 1
ATOM 832 C C . PHE A 1 108 ? 11.744 -21.192 -20.523 1.00 49.72 108 PHE A C 1
ATOM 834 O O . PHE A 1 108 ? 12.389 -20.358 -21.160 1.00 49.72 108 PHE A O 1
ATOM 841 N N . PHE A 1 109 ? 12.358 -22.136 -19.802 1.00 51.34 109 PHE A N 1
ATOM 842 C CA . PHE A 1 109 ? 13.818 -22.178 -19.645 1.00 51.34 109 PHE A CA 1
ATOM 843 C C . PHE A 1 109 ? 14.546 -22.812 -20.836 1.00 51.34 109 PHE A C 1
ATOM 845 O O . PHE A 1 109 ? 15.707 -22.473 -21.080 1.00 51.34 109 PHE A O 1
ATOM 852 N N . ASP A 1 110 ? 13.875 -23.657 -21.618 1.00 49.19 110 ASP A N 1
ATOM 853 C CA . ASP A 1 110 ? 14.472 -24.252 -22.818 1.00 49.19 110 ASP A CA 1
ATOM 854 C C . ASP A 1 110 ? 14.714 -23.216 -23.921 1.00 49.19 110 ASP A C 1
ATOM 856 O O . ASP A 1 110 ? 15.742 -23.258 -24.605 1.00 49.19 110 ASP A O 1
ATOM 860 N N . THR A 1 111 ? 13.854 -22.200 -24.020 1.00 47.91 111 THR A N 1
ATOM 861 C CA . THR A 1 111 ? 14.029 -21.114 -24.997 1.00 47.91 111 THR A CA 1
ATOM 862 C C . THR A 1 111 ? 15.224 -20.215 -24.644 1.00 47.91 111 THR A C 1
ATOM 864 O O . THR A 1 111 ? 15.964 -19.787 -25.530 1.00 47.91 111 THR A O 1
ATOM 867 N N . ILE A 1 112 ? 15.493 -19.988 -23.350 1.00 49.53 112 ILE A N 1
ATOM 868 C CA . ILE A 1 112 ? 16.658 -19.198 -22.908 1.00 49.53 112 ILE A CA 1
ATOM 869 C C . ILE A 1 112 ? 17.966 -20.000 -23.040 1.00 49.53 112 ILE A C 1
ATOM 871 O O . ILE A 1 112 ? 18.995 -19.429 -23.411 1.00 49.53 112 ILE A O 1
ATOM 875 N N . LYS A 1 113 ? 17.950 -21.326 -22.837 1.00 43.88 113 LYS A N 1
ATOM 876 C CA . LYS A 1 113 ? 19.141 -22.17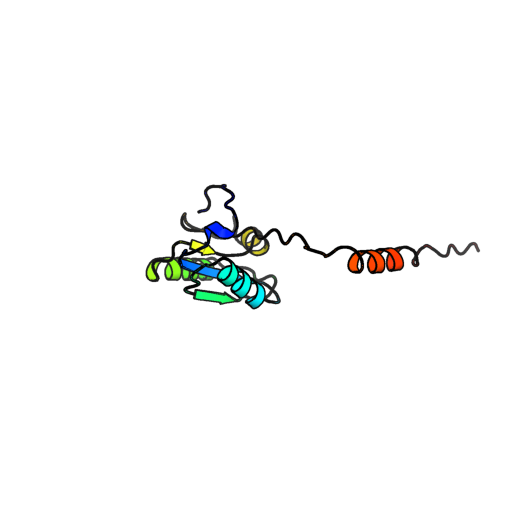0 -23.066 1.00 43.88 113 LYS A CA 1
ATOM 877 C C . LYS A 1 113 ? 19.555 -22.217 -24.541 1.00 43.88 113 LYS A C 1
ATOM 879 O O . LYS A 1 113 ? 20.747 -22.160 -24.829 1.00 43.88 113 LYS A O 1
ATOM 884 N N . GLN A 1 114 ? 18.602 -22.259 -25.472 1.00 46.91 114 GLN A N 1
ATOM 885 C CA . GLN A 1 114 ? 18.894 -22.290 -26.914 1.00 46.91 114 GLN A CA 1
ATOM 886 C C . GLN A 1 114 ? 19.447 -20.951 -27.449 1.00 46.91 114 GLN A C 1
ATOM 888 O O . GLN A 1 114 ? 20.266 -20.946 -28.367 1.00 46.91 114 GLN A O 1
ATOM 893 N N . GLY A 1 115 ? 19.069 -19.812 -26.854 1.00 40.53 115 GLY A N 1
ATOM 894 C CA . GLY A 1 115 ? 19.558 -18.488 -27.272 1.00 40.53 115 GLY A CA 1
ATOM 895 C C . GLY A 1 115 ? 20.993 -18.163 -26.833 1.00 40.53 115 GLY A C 1
ATOM 896 O O . GLY A 1 115 ? 21.697 -17.426 -27.523 1.00 40.53 115 GLY A O 1
ATOM 897 N N . ILE A 1 116 ? 21.457 -18.732 -25.715 1.00 44.25 116 ILE A N 1
ATOM 898 C CA . ILE A 1 116 ? 22.799 -18.453 -25.171 1.00 44.25 116 ILE A CA 1
ATOM 899 C C . ILE A 1 116 ? 23.880 -19.333 -25.829 1.00 44.25 116 ILE A C 1
ATOM 901 O O . ILE A 1 116 ? 25.028 -18.907 -25.943 1.00 44.25 116 ILE A O 1
ATOM 905 N N . VAL A 1 117 ? 23.534 -20.516 -26.351 1.00 44.34 117 VAL A N 1
ATOM 906 C CA . VAL A 1 117 ? 24.510 -21.423 -26.992 1.00 44.34 117 VAL A CA 1
ATOM 907 C C . VAL A 1 117 ? 24.900 -20.980 -28.416 1.00 44.34 117 VAL A C 1
ATOM 909 O O . VAL A 1 117 ? 25.992 -21.306 -28.871 1.00 44.34 117 VAL A O 1
ATOM 912 N N . ASN A 1 118 ? 24.090 -20.161 -29.100 1.00 42.03 118 ASN A N 1
ATOM 913 C CA . ASN A 1 118 ? 24.356 -19.744 -30.489 1.00 42.03 118 ASN A CA 1
ATOM 914 C C . ASN A 1 118 ? 25.149 -18.432 -30.662 1.00 42.03 118 ASN A C 1
ATOM 916 O O . ASN A 1 118 ? 25.331 -17.981 -31.791 1.00 42.03 118 ASN A O 1
ATOM 920 N N . SER A 1 119 ? 25.661 -17.829 -29.582 1.00 42.66 119 SER A N 1
ATOM 921 C CA . SER A 1 119 ? 26.433 -16.569 -29.651 1.00 42.66 119 SER A CA 1
ATOM 922 C C . SER A 1 119 ? 27.899 -16.717 -29.209 1.00 42.66 119 SER A C 1
ATOM 924 O O . SER A 1 119 ? 28.508 -15.778 -28.700 1.00 42.66 119 SER A O 1
ATOM 926 N N . GLY A 1 120 ? 28.483 -17.904 -29.401 1.00 36.31 120 GLY A N 1
ATOM 927 C CA . GLY A 1 120 ? 29.896 -18.186 -29.141 1.00 36.31 120 GLY A CA 1
ATOM 928 C C . GLY A 1 120 ? 30.807 -17.900 -30.343 1.00 36.31 120 GLY A C 1
ATOM 929 O O . GLY A 1 120 ? 31.019 -18.772 -31.171 1.00 36.31 120 GLY A O 1
ATOM 930 N N . VAL A 1 121 ? 31.359 -16.683 -30.390 1.00 39.25 121 VAL A N 1
ATOM 931 C CA . VAL A 1 121 ? 32.721 -16.328 -30.857 1.00 39.25 121 VAL A CA 1
ATOM 932 C C . VAL A 1 121 ? 33.191 -16.886 -32.220 1.00 39.25 121 VAL A C 1
ATOM 934 O O . VAL A 1 121 ? 33.765 -17.968 -32.307 1.00 39.25 121 VAL A O 1
ATOM 937 N N . LYS A 1 122 ? 33.135 -16.050 -33.269 1.00 41.09 122 LYS A N 1
ATOM 938 C CA . LYS A 1 122 ? 34.140 -16.091 -34.347 1.00 41.09 122 LYS A CA 1
ATOM 939 C C . LYS A 1 122 ? 35.421 -15.422 -33.837 1.00 41.09 122 LYS A C 1
ATOM 941 O O . LYS A 1 122 ? 35.404 -14.228 -33.546 1.00 41.09 122 LYS A O 1
ATOM 946 N N . LYS A 1 123 ? 36.514 -16.180 -33.721 1.00 39.34 123 LYS A N 1
ATOM 947 C CA . LYS A 1 123 ? 37.875 -15.627 -33.735 1.00 39.34 123 LYS A CA 1
ATOM 948 C C . LYS A 1 123 ? 38.341 -15.618 -35.189 1.00 39.34 123 LYS A C 1
ATOM 950 O O . LYS A 1 123 ? 38.510 -16.682 -35.774 1.00 39.34 123 LYS A O 1
ATOM 955 N N . ASP A 1 124 ? 38.491 -14.424 -35.746 1.00 38.25 124 ASP A N 1
ATOM 956 C CA . ASP A 1 124 ? 39.309 -14.177 -36.932 1.00 38.25 124 ASP A CA 1
ATOM 957 C C . ASP A 1 124 ? 40.781 -14.323 -36.509 1.00 38.25 124 ASP A C 1
ATOM 959 O O . ASP A 1 124 ? 41.231 -13.639 -35.587 1.00 38.25 124 ASP A O 1
ATOM 963 N N . GLU A 1 125 ? 41.509 -15.241 -37.143 1.00 42.03 125 GLU A N 1
ATOM 964 C CA . GLU A 1 125 ? 42.971 -15.225 -37.188 1.00 42.03 125 GLU A CA 1
ATOM 965 C C . GLU A 1 125 ? 43.378 -14.675 -38.557 1.00 42.03 125 GLU A C 1
ATOM 967 O O . GLU A 1 125 ? 43.065 -15.270 -39.591 1.00 42.03 125 GLU A O 1
ATOM 972 N N . GLY A 1 126 ? 44.056 -13.528 -38.538 1.00 37.38 126 GLY A N 1
ATOM 973 C CA . GLY A 1 126 ? 44.693 -12.870 -39.673 1.00 37.38 126 GLY A CA 1
ATOM 974 C C . GLY A 1 126 ? 45.772 -11.929 -39.169 1.00 37.38 126 GLY A C 1
ATOM 975 O O . GLY A 1 126 ? 45.440 -11.101 -38.290 1.00 37.38 126 GLY A O 1
#

pLDDT: mean 74.28, std 19.5, range [34.72, 95.5]

Mean predicted aligned error: 11.67 Å

Secondary structure (DSSP, 8-state):
--SS----GGGGTT-EEEEEEESS-HHHHHHHHHHTT-EEEEEEEE-TT----HHHHHHHHHHHHHTT-SEEEEEHHHHHHHTTTS---TTEEEE---------SSHHHHHHHHHHHTT-------

Foldseek 3Di:
DVPVDDDDLLVQAPFEEAEEEQDPCVVVVVVSSVVSRHNHPHYYYHHHPDQDDQVNLVVSVVVCVVVVGQEYEYEPVVCVNCPPHYDDPPRHDYDHPPPPPPPPDDPPVVVVVVVVVPPDDDDDDD

Radius of gyration: 19.85 Å; Cα contacts (8 Å, |Δi|>4): 153; chains: 1; bounding box: 56×41×53 Å

Solvent-accessible surface area (backbone atoms only — not comparable to full-atom values): 7620 Å² total; per-residue (Å²): 84,81,75,86,70,89,75,65,71,65,69,37,42,79,33,34,26,27,36,40,36,45,35,88,62,40,62,63,56,53,50,50,48,44,71,36,41,27,43,71,78,41,78,46,78,42,55,56,81,57,81,79,46,57,68,59,53,50,49,52,54,50,49,22,60,78,67,68,32,70,27,42,35,32,42,50,81,52,42,68,65,34,60,95,72,39,95,72,67,88,59,37,23,77,40,73,74,77,78,67,77,80,60,79,80,65,68,73,64,53,59,56,55,61,63,64,67,76,71,74,76,88,80,86,88,129

Sequence (126 aa):
PLDGRTYPPDFLSGKKVVAFAGLAHPDDFLDMVKGLGAHVIHFKAFSDHHSFTQDEIGKLASWKKVSEGDFLLTTEKDWVRIDGRVDVGGDFAVLTIKVGLLSDSDTFFDTIKQGIVNSGVKKDEG

Nearest PDB structures (foldseek):
  1jqa-assembly1_A  TM=6.139E-01  e=3.106E-01  Geobacillus stearothermophilus
  1jpu-assembly1_A  TM=6.044E-01  e=4.914E-01  Geobacillus stearothermophilus
  1jq5-assembly1_A  TM=6.057E-01  e=4.602E-01  Geobacillus stearothermophilus
  5er3-assembly1_A  TM=4.808E-01  e=4.310E-01  Rhodopirellula baltica SH 1
  7uqw-assembly1_A  TM=5.043E-01  e=9.463E-01  Synechocystis sp. PCC 6803